Protein AF-A0A174FA81-F1 (afdb_monomer)

pLDDT: mean 91.97, std 11.53, range [50.0, 98.31]

Solvent-accessible surface area (backbone atoms only — not comparable to full-atom values): 5215 Å² total; per-residue (Å²): 134,75,98,70,83,89,83,87,68,65,68,42,63,74,61,68,36,78,88,48,77,81,88,78,87,84,86,85,87,85,88,83,89,68,102,56,99,69,89,79,87,46,36,67,48,78,48,87,61,85,80,58,97,57,53,64,52,74,41,69,59,43,75,77,60,49,84,50,90,89,110

Foldseek 3Di:
DDPDDDDDDDPCVVVPVPVHDDDDDDDDDDDDDDPDLDDPPAQWDADPDPPDPDGIDGDHCRVPPSPPPVD

Radius of gyration: 20.16 Å; Cα contacts (8 Å, |Δi|>4): 40; chains: 1; bounding box: 50×36×44 Å

InterPro domains:
  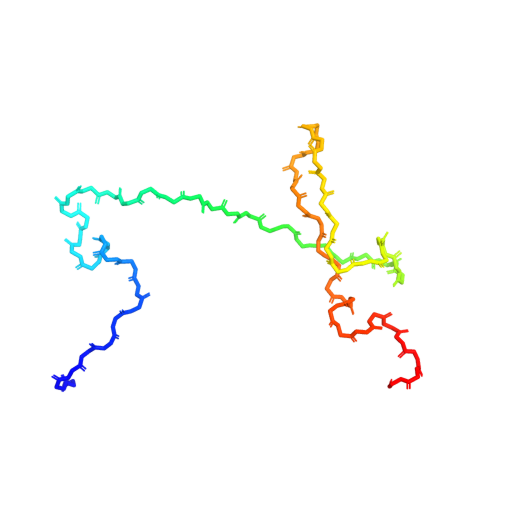IPR015899 UDP-galactopyranose mutase, C-terminal [PF03275] (3-67)

Secondary structure (DSSP, 8-state):
--SS----S-HHHHTTTBTBPPP-----------S-S-SSSSSEEE--SSSSS-SEEE-GGGGGTTT-TT-

Sequence (71 aa):
MANKVVYTEPIDAYFGYKLGTLEYRSVRFETETLDKPNFQGNAAVNYTDREPPWTPIIEHKWFEFGKDERV

Mean predicted aligned error: 5.67 Å

Structure (mmCIF, N/CA/C/O backbone):
data_AF-A0A174FA81-F1
#
_entry.id   AF-A0A174FA81-F1
#
loop_
_atom_site.group_PDB
_atom_site.id
_atom_site.type_symbol
_atom_site.label_atom_id
_atom_site.label_alt_id
_atom_site.label_comp_id
_atom_site.label_asym_id
_atom_site.label_entity_id
_atom_site.label_seq_id
_atom_site.pdbx_PDB_ins_code
_atom_site.Cartn_x
_atom_site.Cartn_y
_atom_site.Cartn_z
_atom_site.occupancy
_atom_site.B_iso_or_equiv
_atom_site.auth_seq_id
_atom_site.auth_comp_id
_atom_site.auth_asym_id
_atom_site.auth_atom_id
_atom_site.pdbx_PDB_model_num
ATOM 1 N N . MET A 1 1 ? -33.120 -6.261 8.888 1.00 73.62 1 MET A N 1
ATOM 2 C CA . MET A 1 1 ? -31.746 -6.041 9.399 1.00 73.62 1 MET A CA 1
ATOM 3 C C . MET A 1 1 ? -31.232 -7.351 9.975 1.00 73.62 1 MET A C 1
ATOM 5 O O . MET A 1 1 ? -32.053 -8.149 10.410 1.00 73.62 1 MET A O 1
ATOM 9 N N . ALA A 1 2 ? -29.924 -7.606 9.920 1.00 92.88 2 ALA A N 1
ATOM 10 C CA . ALA A 1 2 ? -29.336 -8.832 10.463 1.00 92.88 2 ALA A CA 1
ATOM 11 C C . ALA A 1 2 ? -29.187 -8.756 11.995 1.00 92.88 2 ALA A C 1
ATOM 13 O O . ALA A 1 2 ? -29.015 -7.672 12.544 1.00 92.88 2 ALA A O 1
ATOM 14 N N . ASN A 1 3 ? -29.204 -9.907 12.675 1.00 96.44 3 ASN A N 1
ATOM 15 C CA . ASN A 1 3 ? -29.040 -9.991 14.137 1.00 96.44 3 ASN A CA 1
ATOM 16 C C . ASN A 1 3 ? -27.607 -9.698 14.612 1.00 96.44 3 ASN A C 1
ATOM 18 O O . ASN A 1 3 ? -27.386 -9.429 15.790 1.00 96.44 3 ASN A O 1
ATOM 22 N N . LYS A 1 4 ? -26.624 -9.802 13.715 1.00 96.94 4 LYS A N 1
ATOM 23 C CA . LYS A 1 4 ? -25.213 -9.508 13.971 1.00 96.94 4 LYS A CA 1
ATOM 24 C C . LYS A 1 4 ? -24.635 -8.773 12.772 1.00 96.94 4 LYS A C 1
ATOM 26 O O . LYS A 1 4 ? -25.070 -8.994 11.643 1.00 96.94 4 LYS A O 1
ATOM 31 N N . VAL A 1 5 ? -23.636 -7.942 13.039 1.00 96.44 5 VAL A N 1
ATOM 32 C CA . VAL A 1 5 ? -22.881 -7.210 12.025 1.00 96.44 5 VAL A CA 1
ATOM 33 C C . VAL A 1 5 ? -21.412 -7.573 12.180 1.00 96.44 5 VAL A C 1
ATOM 35 O O . VAL A 1 5 ? -20.880 -7.548 13.288 1.00 96.44 5 VAL A O 1
ATOM 38 N N . VAL A 1 6 ? -20.774 -7.913 11.065 1.00 97.06 6 VAL A N 1
ATOM 39 C CA . VAL A 1 6 ? -19.316 -7.935 10.947 1.00 97.06 6 VAL A CA 1
ATOM 40 C C . VAL A 1 6 ? -18.946 -6.662 10.204 1.00 97.06 6 VAL A C 1
ATOM 42 O O . VAL A 1 6 ? -19.401 -6.455 9.083 1.00 97.06 6 VAL A O 1
ATOM 45 N N 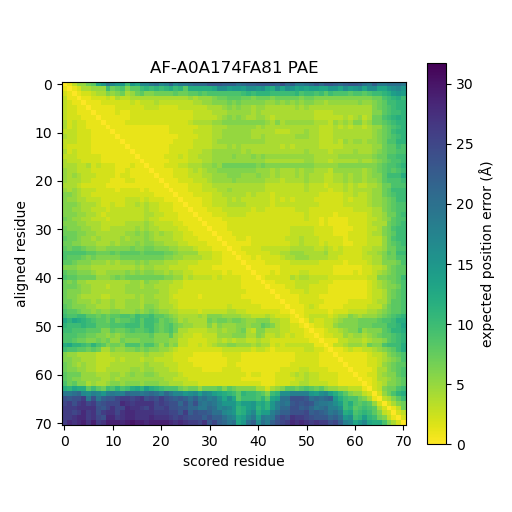. TYR A 1 7 ? -18.189 -5.790 10.858 1.00 97.25 7 TYR A N 1
ATOM 46 C CA . TYR A 1 7 ? -17.791 -4.494 10.324 1.00 97.25 7 TYR A CA 1
ATOM 47 C C . TYR A 1 7 ? -16.275 -4.489 10.120 1.00 97.25 7 TYR A C 1
ATOM 49 O O . TYR A 1 7 ? -15.535 -4.792 11.054 1.00 97.25 7 TYR A O 1
ATOM 57 N N . THR A 1 8 ? -15.830 -4.194 8.899 1.00 98.19 8 THR A N 1
ATOM 58 C CA . THR A 1 8 ? -14.425 -4.319 8.463 1.00 98.19 8 THR A CA 1
ATOM 59 C C . THR A 1 8 ? -13.805 -2.999 8.011 1.00 98.19 8 THR A C 1
ATOM 61 O O . THR A 1 8 ? -12.654 -2.975 7.590 1.00 98.19 8 THR A O 1
ATOM 64 N N . GLU A 1 9 ? -14.562 -1.910 8.096 1.00 98.00 9 GLU A N 1
ATOM 65 C CA . GLU A 1 9 ? -14.114 -0.565 7.740 1.00 98.00 9 GLU A CA 1
ATOM 66 C C . GLU A 1 9 ? -13.406 0.113 8.936 1.00 98.00 9 GLU A C 1
ATOM 68 O O . GLU A 1 9 ? -13.387 -0.440 10.045 1.00 98.00 9 GLU A O 1
ATOM 73 N N . PRO A 1 10 ? -12.826 1.316 8.763 1.00 98.19 10 PRO A N 1
ATOM 74 C CA . PRO A 1 10 ? -12.164 2.026 9.853 1.00 98.19 10 PRO A CA 1
ATOM 75 C C . PRO A 1 10 ? -13.089 2.279 11.056 1.00 98.19 10 PRO A C 1
ATOM 77 O O . PRO A 1 10 ? -14.249 2.692 10.920 1.00 98.19 10 PRO A O 1
ATOM 80 N N . ILE A 1 11 ? -12.574 2.010 12.259 1.00 97.75 11 ILE A N 1
ATOM 81 C CA . ILE A 1 11 ? -13.334 2.109 13.515 1.00 97.75 11 ILE A CA 1
ATOM 82 C C . ILE A 1 11 ? -13.595 3.561 13.935 1.00 97.75 11 ILE A C 1
ATOM 84 O O . ILE A 1 11 ? -14.639 3.867 14.504 1.00 97.75 11 ILE A O 1
ATOM 88 N N . ASP A 1 12 ? -12.681 4.475 13.633 1.00 98.31 12 ASP A N 1
ATOM 89 C CA . ASP A 1 12 ? -12.875 5.909 13.836 1.00 98.31 12 ASP A CA 1
ATOM 90 C C . ASP A 1 12 ? -14.017 6.442 12.960 1.00 98.31 12 ASP A C 1
ATOM 92 O O . ASP A 1 12 ? -14.892 7.146 13.468 1.00 98.31 12 ASP A O 1
ATOM 96 N N . ALA A 1 13 ? -14.090 6.013 11.696 1.00 98.06 13 ALA A N 1
ATOM 97 C CA . ALA A 1 13 ? -15.200 6.320 10.795 1.00 98.06 13 ALA A CA 1
ATOM 98 C C . ALA A 1 13 ? -16.541 5.755 11.298 1.00 98.06 13 ALA A C 1
ATOM 100 O O . ALA A 1 13 ? -17.554 6.455 11.245 1.00 98.06 13 ALA A O 1
ATOM 101 N N . TYR A 1 14 ? -16.553 4.540 11.866 1.00 97.88 14 TYR A N 1
ATOM 102 C CA . TYR A 1 14 ? -17.758 3.937 12.462 1.00 97.88 14 TYR A CA 1
ATOM 103 C C . TYR A 1 14 ? -18.385 4.830 13.538 1.00 97.88 14 TYR A C 1
ATOM 105 O O . TYR A 1 14 ? -19.605 4.981 13.618 1.00 97.88 14 TYR A O 1
ATOM 113 N N . PHE A 1 15 ? -17.542 5.455 14.361 1.00 98.19 15 PHE A N 1
ATOM 114 C CA . PHE A 1 15 ? -17.978 6.382 15.399 1.00 98.19 15 PHE A CA 1
ATOM 115 C C . PHE A 1 15 ? -18.048 7.839 14.923 1.00 98.19 15 PHE A C 1
ATOM 117 O O . PHE A 1 15 ? -18.247 8.720 15.758 1.00 98.19 15 PHE A O 1
ATOM 124 N N . GLY A 1 16 ? -17.932 8.114 13.620 1.00 98.19 16 GLY A N 1
ATOM 125 C CA . GLY A 1 16 ? -18.012 9.462 13.051 1.00 98.19 16 GLY A CA 1
ATOM 126 C C . GLY A 1 16 ? -16.867 10.376 13.488 1.00 98.19 16 GLY A C 1
ATOM 127 O O . GLY A 1 16 ? -17.097 11.555 13.740 1.00 98.19 16 GLY A O 1
ATOM 128 N N . TYR A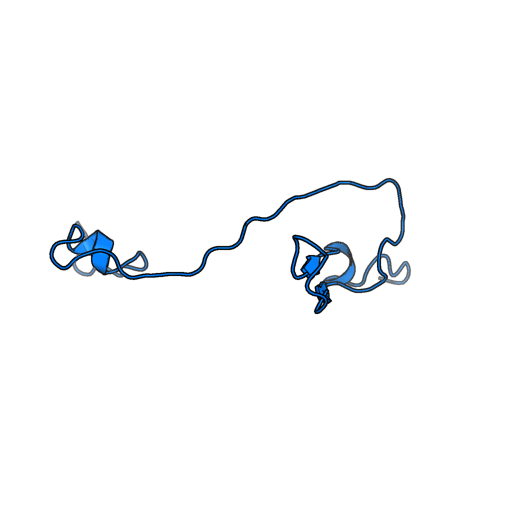 1 17 ? -15.663 9.824 13.651 1.00 98.00 17 TYR A N 1
ATOM 129 C CA . TYR A 1 17 ? -14.438 10.538 14.031 1.00 98.00 17 TYR A CA 1
ATOM 130 C C . TYR A 1 17 ? -14.555 11.351 15.333 1.00 98.00 17 TYR A C 1
ATOM 132 O O . TYR A 1 17 ? -13.853 12.341 15.529 1.00 98.00 17 TYR A O 1
ATOM 140 N N . LYS A 1 18 ? -15.437 10.943 16.258 1.00 98.19 18 LYS A N 1
ATOM 141 C CA . LYS A 1 18 ? -15.744 11.679 17.504 1.00 98.19 18 LYS A CA 1
ATOM 142 C C . LYS A 1 18 ? -14.538 11.962 18.402 1.00 98.19 18 LYS A C 1
ATOM 144 O O . LYS A 1 18 ? -14.602 12.876 19.216 1.00 98.19 18 LYS A O 1
ATOM 149 N N . LEU A 1 19 ? -13.478 11.164 18.287 1.00 98.19 19 LEU A N 1
ATOM 150 C CA . LEU A 1 19 ? -12.234 11.303 19.052 1.00 98.19 1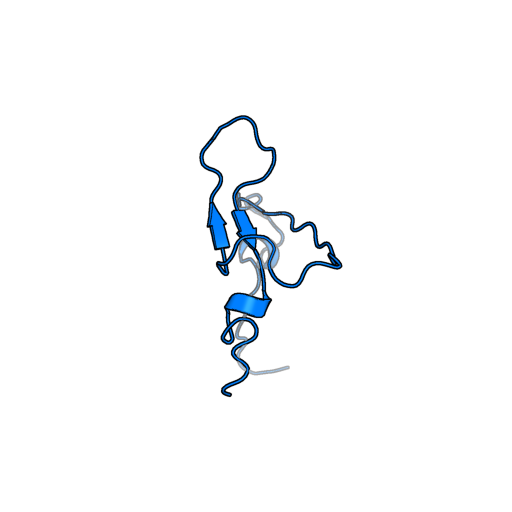9 LEU A CA 1
ATOM 151 C C . LEU A 1 19 ? -11.050 11.722 18.160 1.00 98.19 19 LEU A C 1
ATOM 153 O O . LEU A 1 19 ? -9.900 11.571 18.561 1.00 98.19 19 LEU A O 1
ATOM 157 N N . GLY A 1 20 ? -11.329 12.237 16.959 1.00 98.00 20 GLY A N 1
ATOM 158 C CA . GLY A 1 20 ? -10.340 12.497 15.915 1.00 98.00 20 GLY A CA 1
ATOM 159 C C . GLY A 1 20 ? -10.216 11.351 14.908 1.00 98.00 20 GLY A C 1
ATOM 160 O O . GLY A 1 20 ? -10.918 10.340 14.989 1.00 98.00 20 GLY A O 1
ATOM 161 N N . THR A 1 21 ? -9.330 11.545 13.933 1.00 98.12 21 THR A N 1
ATOM 162 C CA . THR A 1 21 ? -8.981 10.571 12.890 1.00 98.12 21 THR A CA 1
ATOM 163 C C . THR A 1 21 ? -7.767 9.753 13.313 1.00 98.12 21 THR A C 1
ATOM 165 O O . THR A 1 21 ? -6.791 10.323 13.805 1.00 98.12 21 THR A O 1
ATOM 168 N N . LEU A 1 22 ? -7.786 8.443 13.077 1.00 98.25 22 LEU A N 1
ATOM 169 C CA . LEU A 1 22 ? -6.595 7.609 13.227 1.00 98.25 22 LEU A CA 1
ATOM 170 C C . LEU A 1 22 ? -5.616 7.893 12.080 1.00 98.25 22 LEU A C 1
ATOM 172 O O . LEU A 1 22 ? -6.002 7.931 10.912 1.00 98.25 22 LEU A O 1
ATOM 176 N N . GLU A 1 23 ? -4.341 8.098 12.407 1.00 98.00 23 GLU A N 1
ATOM 177 C CA . GLU A 1 23 ? -3.312 8.380 11.406 1.00 98.00 23 GLU A CA 1
ATOM 178 C C . GLU A 1 23 ? -2.857 7.095 10.699 1.00 98.00 23 GLU A C 1
ATOM 180 O O . GLU A 1 23 ? -2.485 6.107 11.333 1.00 98.00 23 GLU A O 1
ATOM 185 N N . TYR A 1 24 ? -2.834 7.133 9.365 1.00 97.56 24 TYR A N 1
ATOM 186 C CA . TYR A 1 24 ? -2.326 6.061 8.511 1.00 97.56 24 TYR A CA 1
ATOM 187 C C . TYR A 1 24 ? -1.319 6.614 7.508 1.00 97.56 24 TYR A C 1
ATOM 189 O O . TYR A 1 24 ? -1.389 7.769 7.087 1.00 97.56 24 TYR A O 1
ATOM 197 N N . ARG A 1 25 ? -0.410 5.749 7.057 1.00 97.06 25 ARG A N 1
ATOM 198 C CA . ARG A 1 25 ? 0.356 6.001 5.835 1.00 97.06 25 ARG A CA 1
ATOM 199 C C . ARG A 1 25 ? -0.394 5.403 4.655 1.00 97.06 25 ARG A C 1
ATOM 201 O O . ARG A 1 25 ? -0.865 4.272 4.738 1.00 97.06 25 ARG A O 1
ATOM 208 N N . SER A 1 26 ? -0.470 6.159 3.567 1.00 96.12 26 SER A N 1
ATOM 209 C CA . SER A 1 26 ? -1.022 5.699 2.294 1.00 96.12 26 SER A CA 1
ATOM 210 C C . SER A 1 26 ? 0.096 5.486 1.275 1.00 96.12 26 SER A C 1
ATOM 212 O O . SER A 1 26 ? 1.233 5.920 1.475 1.00 96.12 26 SER A O 1
ATOM 214 N N . VAL A 1 27 ? -0.239 4.823 0.177 1.00 97.00 27 VAL A N 1
ATOM 215 C CA . VAL A 1 27 ? 0.611 4.663 -1.002 1.00 97.00 27 VAL A CA 1
ATOM 216 C C . VAL A 1 27 ? -0.201 5.024 -2.242 1.00 97.00 27 VAL A C 1
ATOM 218 O O . VAL A 1 27 ? -1.416 4.830 -2.278 1.00 97.00 27 VAL A O 1
ATOM 221 N N . ARG A 1 28 ? 0.466 5.560 -3.264 1.00 96.88 28 ARG A N 1
ATOM 222 C CA . ARG A 1 28 ? -0.116 5.813 -4.586 1.00 96.88 28 ARG A CA 1
ATOM 223 C C . ARG A 1 28 ? 0.591 4.918 -5.590 1.00 96.88 28 ARG A C 1
ATOM 225 O O . ARG A 1 28 ? 1.814 4.842 -5.581 1.00 96.88 28 ARG A O 1
ATOM 232 N N . PHE A 1 29 ? -0.183 4.284 -6.458 1.00 97.00 29 PHE A N 1
ATOM 233 C CA . PHE A 1 29 ? 0.343 3.476 -7.548 1.00 97.00 29 PHE A CA 1
ATOM 234 C C . PHE A 1 29 ? 0.213 4.241 -8.862 1.00 97.00 29 PHE A C 1
ATOM 236 O O . PHE A 1 29 ? -0.850 4.784 -9.165 1.00 97.00 29 PHE A O 1
ATOM 243 N N . GLU A 1 30 ? 1.290 4.267 -9.638 1.00 97.50 30 GLU A N 1
ATOM 244 C CA . GLU A 1 30 ? 1.298 4.732 -11.024 1.00 97.50 30 GLU A CA 1
ATOM 245 C C . GLU A 1 30 ? 1.532 3.510 -11.909 1.00 97.50 30 GLU A C 1
ATOM 247 O O . GLU A 1 30 ? 2.455 2.734 -11.671 1.00 97.50 30 GLU A O 1
ATOM 252 N N . THR A 1 31 ? 0.625 3.271 -12.856 1.00 97.50 31 THR A N 1
ATOM 253 C CA . THR A 1 31 ? 0.648 2.070 -13.699 1.00 97.50 31 THR A CA 1
ATOM 254 C C . THR A 1 31 ? 0.945 2.460 -15.132 1.00 97.50 31 THR A C 1
ATOM 256 O O . THR A 1 31 ? 0.249 3.293 -15.708 1.00 97.50 31 THR A O 1
ATOM 259 N N . GLU A 1 32 ? 1.941 1.804 -15.716 1.00 97.31 32 GLU A N 1
ATOM 260 C CA . GLU A 1 32 ? 2.347 2.006 -17.100 1.00 97.31 32 GLU A CA 1
ATOM 261 C C . GLU A 1 32 ? 2.363 0.676 -17.850 1.00 97.31 32 GLU A C 1
ATOM 263 O O . GLU A 1 32 ? 2.721 -0.369 -17.303 1.00 97.31 32 GLU A O 1
ATOM 268 N N . THR A 1 33 ? 1.986 0.719 -19.127 1.00 96.62 33 THR A N 1
ATOM 269 C CA . THR A 1 33 ? 2.185 -0.400 -20.053 1.00 96.62 33 THR A CA 1
ATOM 270 C C . THR A 1 33 ? 3.385 -0.087 -20.930 1.00 96.62 33 THR A C 1
ATOM 272 O O . THR A 1 33 ? 3.420 0.953 -21.583 1.00 96.62 33 THR A O 1
ATOM 275 N N . LEU A 1 34 ? 4.361 -0.991 -20.959 1.00 95.94 34 LEU A N 1
ATOM 276 C CA . LEU A 1 34 ? 5.587 -0.840 -21.737 1.00 95.94 34 LEU A CA 1
ATOM 277 C C . LEU A 1 34 ? 5.623 -1.898 -22.840 1.00 95.94 34 LEU A C 1
ATOM 279 O O . LEU A 1 34 ? 5.421 -3.081 -22.558 1.00 95.94 34 LEU A O 1
ATOM 283 N N . ASP A 1 35 ? 5.954 -1.499 -24.070 1.00 95.19 35 ASP A N 1
ATOM 284 C CA . ASP A 1 35 ? 6.276 -2.428 -25.164 1.00 95.19 35 ASP A CA 1
ATOM 285 C C . ASP A 1 35 ? 7.676 -3.031 -24.950 1.00 95.19 35 ASP A C 1
ATOM 287 O O . ASP A 1 35 ? 8.654 -2.735 -25.637 1.00 95.19 35 ASP A O 1
ATOM 291 N N . LYS A 1 36 ? 7.805 -3.800 -23.865 1.00 92.19 36 LYS A N 1
ATOM 292 C CA . LYS A 1 36 ? 9.047 -4.437 -23.435 1.00 92.19 36 LYS A CA 1
ATOM 293 C C . LYS A 1 36 ? 8.740 -5.791 -22.787 1.00 92.19 36 LYS A C 1
ATOM 295 O O . LYS A 1 36 ? 7.986 -5.860 -21.811 1.00 92.19 36 LYS A O 1
ATOM 300 N N . PRO A 1 37 ? 9.348 -6.897 -23.258 1.00 90.62 37 PRO A N 1
ATOM 301 C CA . PRO A 1 37 ? 9.059 -8.227 -22.731 1.00 90.62 37 PRO A CA 1
ATOM 302 C C . PRO A 1 37 ? 9.528 -8.417 -21.286 1.00 90.62 37 PRO A C 1
ATOM 304 O O . PRO A 1 37 ? 8.896 -9.187 -20.570 1.00 90.62 37 PRO A O 1
ATOM 307 N N . ASN A 1 38 ? 10.554 -7.688 -20.843 1.00 93.44 38 ASN A N 1
ATOM 308 C CA . ASN A 1 38 ? 11.103 -7.706 -19.488 1.00 93.44 38 ASN A CA 1
ATOM 309 C C . ASN A 1 38 ? 11.636 -6.306 -19.121 1.00 93.44 38 ASN A C 1
ATOM 311 O O . ASN A 1 38 ? 12.534 -5.812 -19.800 1.00 93.44 38 ASN A O 1
ATOM 315 N N . PHE A 1 39 ? 11.077 -5.667 -18.092 1.00 95.56 39 PHE A N 1
ATOM 316 C CA . PHE A 1 39 ? 11.507 -4.361 -17.595 1.00 95.56 39 PHE A CA 1
ATOM 317 C C . PHE A 1 39 ? 12.599 -4.481 -16.529 1.00 95.56 39 PHE A C 1
ATOM 319 O O . PHE A 1 39 ? 13.646 -3.856 -16.690 1.00 95.56 39 PHE A O 1
ATOM 326 N N . GLN A 1 40 ? 12.375 -5.286 -15.485 1.00 95.75 40 GLN A N 1
ATOM 327 C CA . GLN A 1 40 ? 13.275 -5.397 -14.328 1.00 95.75 40 GLN A CA 1
ATOM 328 C C . GLN A 1 40 ? 13.600 -6.842 -1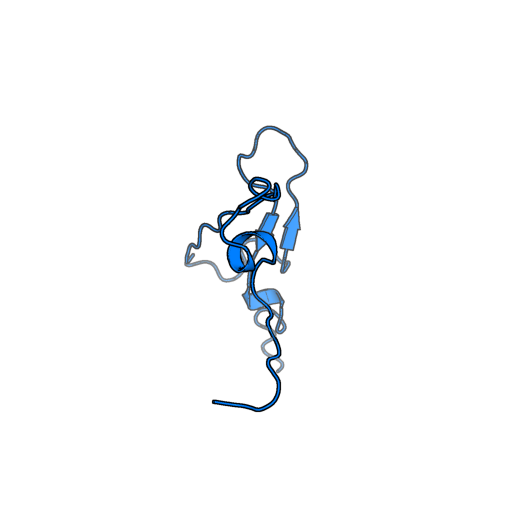3.908 1.00 95.75 40 GLN A C 1
ATOM 330 O O . GLN A 1 40 ? 14.469 -7.055 -13.068 1.00 95.75 40 GLN A O 1
ATOM 335 N N . GLY A 1 41 ? 12.934 -7.845 -14.484 1.00 93.44 41 GLY A N 1
ATOM 336 C CA . GLY A 1 41 ? 13.253 -9.265 -14.292 1.00 93.44 41 GLY A CA 1
ATOM 337 C C . GLY A 1 41 ? 12.823 -9.843 -12.946 1.00 93.44 41 GLY A C 1
ATOM 338 O O . GLY A 1 41 ? 13.260 -10.934 -12.590 1.00 93.44 41 GLY A O 1
ATOM 339 N N . ASN A 1 42 ? 12.009 -9.112 -12.181 1.00 94.56 42 ASN A N 1
ATOM 340 C CA . ASN A 1 42 ? 11.508 -9.529 -10.876 1.00 94.56 42 ASN A CA 1
ATOM 341 C C . ASN A 1 42 ? 10.167 -8.841 -10.568 1.00 94.56 42 ASN A C 1
ATOM 343 O O . ASN A 1 42 ? 9.897 -7.746 -11.062 1.00 94.56 42 ASN A O 1
ATOM 347 N N . ALA A 1 43 ? 9.331 -9.455 -9.733 1.00 95.62 43 ALA A N 1
ATOM 348 C CA . ALA A 1 43 ? 7.988 -8.959 -9.436 1.00 95.62 43 ALA A CA 1
ATOM 349 C C . ALA A 1 43 ? 7.998 -7.627 -8.681 1.00 95.62 43 ALA A C 1
ATOM 351 O O . ALA A 1 43 ? 7.187 -6.757 -8.979 1.00 95.62 43 ALA A O 1
ATOM 352 N N . ALA A 1 44 ? 8.940 -7.438 -7.755 1.00 96.88 44 ALA A N 1
ATOM 353 C CA . ALA A 1 44 ? 9.104 -6.198 -7.009 1.00 96.88 44 ALA A CA 1
ATOM 354 C C . ALA A 1 44 ? 10.590 -5.862 -6.858 1.00 96.88 44 ALA A C 1
ATOM 356 O O . ALA A 1 44 ? 11.376 -6.694 -6.402 1.00 96.88 44 ALA A O 1
ATOM 357 N N . VAL A 1 45 ? 10.966 -4.637 -7.217 1.00 97.31 45 VAL A N 1
ATOM 358 C CA . VAL A 1 45 ? 12.320 -4.109 -7.014 1.00 97.31 45 VAL A CA 1
ATOM 359 C C . VAL A 1 45 ? 12.224 -2.867 -6.144 1.00 97.31 45 VAL A C 1
ATOM 361 O O . VAL A 1 45 ? 11.552 -1.906 -6.512 1.00 97.31 45 VAL A O 1
ATOM 364 N N . ASN A 1 46 ? 12.887 -2.903 -4.987 1.00 96.94 46 ASN A N 1
ATOM 365 C CA . ASN A 1 46 ? 12.942 -1.786 -4.049 1.00 96.94 46 ASN A CA 1
ATOM 366 C C . ASN A 1 46 ? 14.049 -0.805 -4.449 1.00 96.94 46 ASN A C 1
ATOM 368 O O . ASN A 1 46 ? 15.194 -1.202 -4.655 1.00 96.94 46 ASN A O 1
ATOM 372 N N . TYR A 1 47 ? 13.713 0.476 -4.461 1.00 96.38 47 TYR A N 1
ATOM 373 C CA . TYR A 1 47 ? 14.624 1.599 -4.589 1.00 96.38 47 TYR A CA 1
ATOM 374 C C . TYR A 1 47 ? 14.815 2.197 -3.195 1.00 96.38 47 TYR A C 1
ATOM 376 O O . TYR A 1 47 ? 13.911 2.814 -2.635 1.00 96.38 47 TYR A O 1
ATOM 384 N N . THR A 1 48 ? 15.975 1.938 -2.591 1.00 95.38 48 THR A N 1
ATOM 385 C CA . THR A 1 48 ? 16.299 2.381 -1.221 1.00 95.38 48 THR A CA 1
ATOM 386 C C . THR A 1 48 ? 17.025 3.720 -1.179 1.00 95.38 48 THR A C 1
ATOM 388 O O . THR A 1 48 ? 17.254 4.261 -0.097 1.00 95.38 48 THR A O 1
ATOM 391 N N . ASP A 1 49 ? 17.400 4.239 -2.345 1.00 95.19 49 ASP A N 1
ATOM 392 C CA . ASP A 1 49 ? 17.988 5.561 -2.480 1.00 95.19 49 ASP A CA 1
ATOM 393 C C . ASP A 1 49 ? 16.939 6.642 -2.215 1.00 95.19 49 ASP A C 1
ATOM 395 O O . ASP A 1 49 ? 15.742 6.455 -2.420 1.00 95.19 49 ASP A O 1
ATOM 399 N N . ARG A 1 50 ? 17.397 7.805 -1.747 1.00 92.62 50 ARG A N 1
ATOM 400 C CA . ARG A 1 50 ? 16.522 8.942 -1.432 1.00 92.62 50 ARG A CA 1
ATOM 401 C C . ARG A 1 50 ? 16.031 9.686 -2.680 1.00 92.62 50 ARG A C 1
ATOM 403 O O . ARG A 1 50 ? 15.039 10.403 -2.595 1.00 92.62 50 ARG A O 1
ATOM 410 N N . GLU A 1 51 ? 16.767 9.600 -3.784 1.00 94.94 51 GLU A N 1
ATOM 411 C CA . GLU A 1 51 ? 16.519 10.406 -4.985 1.00 94.94 51 GLU A CA 1
ATOM 412 C C . GLU A 1 51 ? 15.254 10.000 -5.758 1.00 94.94 51 GLU A C 1
ATOM 414 O O . GLU A 1 51 ? 14.506 10.900 -6.151 1.00 94.94 51 GLU A O 1
ATOM 419 N N . PRO A 1 52 ? 14.963 8.701 -5.975 1.00 91.50 52 PRO A N 1
ATOM 420 C CA . PRO A 1 52 ? 13.741 8.298 -6.657 1.00 91.50 52 PRO A CA 1
ATOM 421 C C . PRO A 1 52 ? 12.492 8.690 -5.848 1.00 91.50 52 PRO A C 1
ATOM 423 O O . PRO A 1 52 ? 12.431 8.435 -4.645 1.00 91.50 52 PRO A O 1
ATOM 426 N N . PRO A 1 53 ? 11.452 9.261 -6.482 1.00 93.56 53 PRO A N 1
ATOM 427 C CA . PRO A 1 53 ? 10.204 9.604 -5.798 1.00 93.56 53 PRO A CA 1
ATOM 428 C C . PRO A 1 53 ? 9.280 8.394 -5.542 1.00 93.56 53 PRO A C 1
ATOM 430 O O . PRO A 1 53 ? 8.184 8.566 -5.011 1.00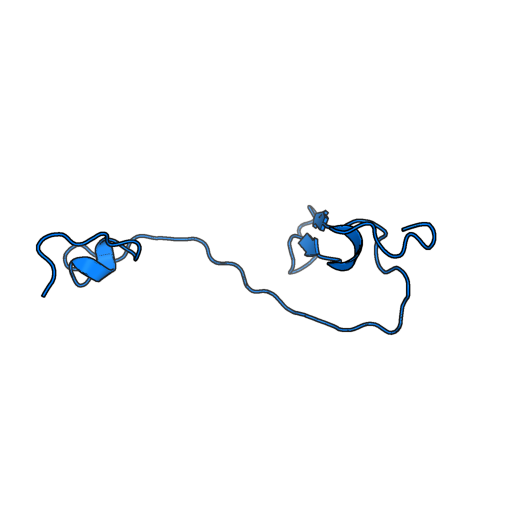 93.56 53 PRO A O 1
ATOM 433 N N . TRP A 1 54 ? 9.699 7.179 -5.906 1.00 92.75 54 TRP A N 1
ATOM 434 C CA . TRP A 1 54 ? 8.981 5.919 -5.686 1.00 92.75 54 TRP A CA 1
ATOM 435 C C . TRP A 1 54 ? 9.801 4.966 -4.812 1.00 92.75 54 TRP A C 1
ATOM 437 O O . TRP A 1 54 ? 11.023 5.067 -4.740 1.00 92.75 54 TRP A O 1
ATOM 447 N N . THR A 1 55 ? 9.129 4.014 -4.161 1.00 93.19 55 THR A N 1
ATOM 448 C CA . THR A 1 55 ? 9.766 3.050 -3.252 1.00 93.19 55 THR A CA 1
ATOM 449 C C . THR A 1 55 ? 9.960 1.677 -3.906 1.00 93.19 55 THR A C 1
ATOM 451 O O . THR A 1 55 ? 11.111 1.272 -4.031 1.00 93.19 55 THR A O 1
ATOM 454 N N . PRO A 1 56 ? 8.928 0.965 -4.402 1.00 96.69 56 PRO A N 1
ATOM 455 C CA . PRO A 1 56 ? 9.149 -0.143 -5.326 1.00 96.69 56 PRO A CA 1
ATOM 456 C C . PRO A 1 56 ? 8.556 0.103 -6.714 1.00 96.69 56 PRO A C 1
ATOM 458 O O . PRO A 1 56 ? 7.542 0.784 -6.863 1.00 96.69 56 PRO A O 1
ATOM 461 N N . ILE A 1 57 ? 9.138 -0.553 -7.717 1.00 97.75 57 ILE A N 1
ATOM 462 C CA . ILE A 1 57 ? 8.453 -0.820 -8.987 1.00 97.75 57 ILE A CA 1
ATOM 463 C C . ILE A 1 57 ? 7.956 -2.265 -8.975 1.00 97.75 57 ILE A C 1
ATOM 465 O O . ILE A 1 57 ? 8.696 -3.190 -8.621 1.00 97.75 57 ILE A O 1
ATOM 469 N N . ILE A 1 58 ? 6.696 -2.450 -9.374 1.00 97.56 58 ILE A N 1
ATOM 470 C CA . ILE A 1 58 ? 6.030 -3.750 -9.442 1.00 97.56 58 ILE A CA 1
ATOM 471 C C . ILE A 1 58 ? 5.858 -4.157 -10.909 1.00 97.56 58 ILE A C 1
ATOM 473 O O . ILE A 1 58 ? 5.097 -3.536 -11.652 1.00 97.56 58 ILE A O 1
ATOM 477 N N . GLU A 1 59 ? 6.526 -5.233 -11.324 1.00 96.38 59 GLU A N 1
ATOM 478 C CA . GLU A 1 59 ? 6.373 -5.822 -12.656 1.00 96.38 59 GLU A CA 1
ATOM 479 C C . GLU A 1 59 ? 5.496 -7.082 -12.569 1.00 96.38 59 GLU A C 1
ATOM 481 O O . GLU A 1 59 ? 5.971 -8.204 -12.394 1.00 96.38 59 GLU A O 1
ATOM 486 N N . HIS A 1 60 ? 4.183 -6.868 -12.703 1.00 95.12 60 HIS A N 1
ATOM 487 C CA . HIS A 1 60 ? 3.126 -7.834 -12.377 1.00 95.12 60 HIS A CA 1
ATOM 488 C C . HIS A 1 60 ? 3.282 -9.229 -13.003 1.00 95.12 60 HIS A C 1
ATOM 490 O O . HIS A 1 60 ? 2.998 -10.224 -12.342 1.00 95.12 60 HIS A O 1
ATOM 496 N N . LYS A 1 61 ? 3.761 -9.339 -14.251 1.00 91.12 61 LYS A N 1
ATOM 497 C CA . LYS A 1 61 ? 3.883 -10.641 -14.939 1.00 91.12 61 LYS A CA 1
ATOM 498 C C . LYS A 1 61 ? 4.783 -11.640 -14.204 1.00 91.12 61 LYS A C 1
ATOM 500 O O . LYS A 1 61 ? 4.601 -12.838 -14.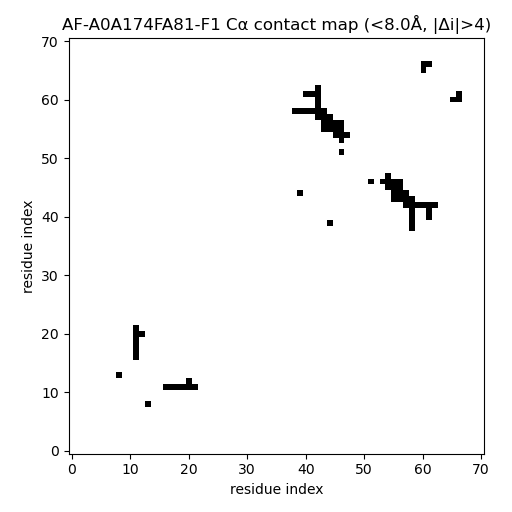375 1.00 91.12 61 LYS A O 1
ATOM 505 N N . TRP A 1 62 ? 5.726 -11.180 -13.380 1.00 92.94 62 TRP A N 1
ATOM 506 C CA . TRP A 1 62 ? 6.623 -12.061 -12.626 1.00 92.94 62 TRP A CA 1
ATOM 507 C C . TRP A 1 62 ? 5.981 -12.700 -11.387 1.00 92.94 62 TRP A C 1
ATOM 509 O O . TRP A 1 62 ? 6.603 -13.581 -10.801 1.00 92.94 62 TRP A O 1
ATOM 519 N N . PHE A 1 63 ? 4.759 -12.318 -10.990 1.00 92.50 63 PHE A N 1
ATOM 520 C CA . PHE A 1 63 ? 4.043 -13.021 -9.915 1.00 92.50 63 PHE A CA 1
ATOM 521 C C . PHE A 1 63 ? 3.569 -14.421 -10.332 1.00 92.50 63 PHE A C 1
ATOM 523 O O . PHE A 1 63 ? 3.499 -15.311 -9.491 1.00 92.50 63 PHE A O 1
ATOM 530 N N . GLU A 1 64 ? 3.293 -14.626 -11.622 1.00 84.75 64 GLU A N 1
ATOM 531 C CA . GLU A 1 64 ? 2.758 -15.874 -12.183 1.00 84.75 64 GLU A CA 1
ATOM 532 C C . GLU A 1 64 ? 3.692 -16.436 -13.272 1.00 84.75 64 GLU A C 1
ATOM 534 O O . GLU A 1 64 ? 3.259 -16.781 -14.363 1.00 84.75 64 GLU A O 1
ATOM 539 N N . PHE A 1 65 ? 4.996 -16.526 -12.988 1.00 72.25 65 PHE A N 1
ATOM 540 C CA . PHE A 1 65 ? 6.021 -17.154 -13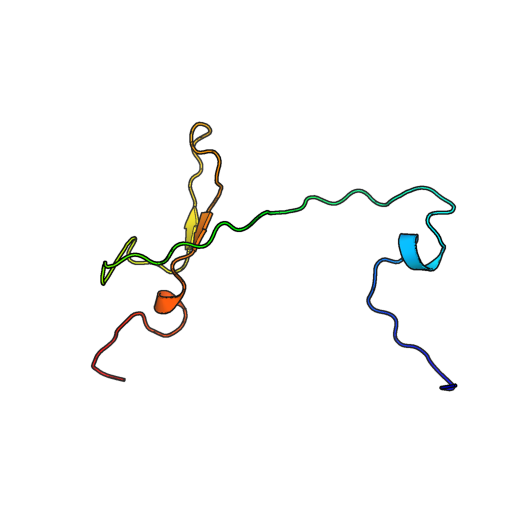.853 1.00 72.25 65 PHE A CA 1
ATOM 541 C C . PHE A 1 65 ? 6.538 -16.342 -15.049 1.00 72.25 65 PHE A C 1
ATOM 543 O O . PHE A 1 65 ? 7.344 -16.863 -15.811 1.00 72.25 65 PHE A O 1
ATOM 550 N N . GLY A 1 66 ? 6.166 -15.066 -15.202 1.00 63.25 66 GLY A N 1
ATOM 551 C CA . GLY A 1 66 ? 6.885 -14.090 -16.033 1.00 63.25 66 GLY A CA 1
ATOM 552 C C . GLY A 1 66 ? 7.324 -14.602 -17.401 1.00 63.25 66 GLY A C 1
ATOM 553 O O . GLY A 1 66 ? 8.514 -14.671 -17.682 1.00 63.25 66 GLY A O 1
ATOM 554 N N . LYS A 1 67 ? 6.355 -14.941 -18.258 1.00 61.72 67 LYS A N 1
ATOM 555 C CA . LYS A 1 67 ? 6.603 -15.486 -19.604 1.00 61.72 67 LYS A CA 1
ATOM 556 C C . LYS A 1 67 ? 7.464 -16.762 -19.628 1.00 61.72 67 LYS A C 1
ATOM 558 O O . LYS A 1 67 ? 8.304 -16.908 -20.514 1.00 61.72 67 LYS A O 1
ATOM 563 N 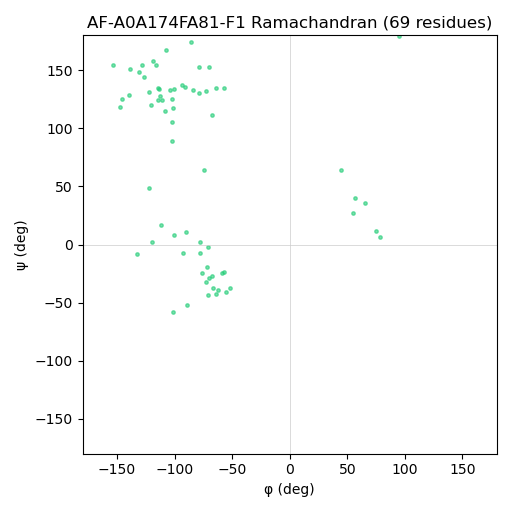N . ASP A 1 68 ? 7.271 -17.697 -18.703 1.00 55.56 68 ASP A N 1
ATOM 564 C CA . ASP A 1 68 ? 7.755 -19.058 -18.942 1.00 55.56 68 ASP A CA 1
ATOM 565 C C . ASP A 1 68 ? 6.935 -19.681 -20.085 1.00 55.56 68 ASP A C 1
ATOM 567 O O . ASP A 1 68 ? 5.745 -19.927 -19.938 1.00 55.56 68 ASP A O 1
ATOM 571 N N . GLU A 1 69 ? 7.558 -19.905 -21.245 1.00 57.59 69 GLU A N 1
ATOM 572 C CA . GLU A 1 69 ? 6.936 -20.582 -22.398 1.00 57.59 69 GLU A CA 1
ATOM 573 C C . GLU A 1 69 ? 6.723 -22.093 -22.156 1.00 57.59 69 GLU A C 1
ATOM 575 O O . GLU A 1 69 ? 6.226 -22.800 -23.032 1.00 57.59 69 GLU A O 1
ATOM 580 N N . ARG A 1 70 ? 7.142 -22.613 -20.991 1.00 55.25 70 ARG A N 1
ATOM 581 C CA . ARG A 1 70 ? 7.037 -24.031 -20.603 1.00 55.25 70 ARG A CA 1
ATOM 582 C C . ARG A 1 70 ? 5.864 -24.331 -19.662 1.00 55.25 70 ARG A C 1
ATOM 584 O O . ARG A 1 70 ? 5.776 -25.464 -19.182 1.00 55.25 70 ARG A O 1
ATOM 591 N N . VAL A 1 71 ? 4.980 -23.357 -19.429 1.00 50.00 71 VAL A N 1
ATOM 592 C CA . VAL A 1 71 ? 3.688 -23.522 -18.739 1.00 50.00 71 VAL A CA 1
ATOM 593 C C . VAL A 1 71 ? 2.554 -23.075 -19.652 1.00 50.00 71 VAL A C 1
ATOM 595 O O . VAL A 1 71 ? 2.717 -22.032 -20.320 1.00 50.00 71 VAL A O 1
#

Organism: NCBI:txid39482